Protein AF-A0A1I3RIM7-F1 (afdb_monomer_lite)

Radius of gyration: 13.49 Å; chains: 1; bounding box: 31×35×32 Å

Organism: Halobacillus dabanensis (NCBI:txid240302)

Foldseek 3Di:
DDDPPPPDDDDDDDPQFWFQWKDFPNDIDRFTWGWDADPQRKIKTGGPDQDDPVVVCVVCVVDQWTQKIWTDTPVDRDIDIDGARWGWDDDPSMIITGHDD

Secondary structure (DSSP, 8-state):
----S-----SS-----EEEEEEETTEEEEEEEEEEE-TT--EEEEESSPPPHHHHHHHHHH-SSEEEEEEEESS-SSEEEEEEEEEEEEETTEEEEEE--

pLDDT: mean 79.75, std 17.91, range [32.41, 93.62]

Structure (mmCIF, N/CA/C/O backbone):
data_AF-A0A1I3RIM7-F1
#
_entry.id   AF-A0A1I3RIM7-F1
#
loop_
_atom_site.group_PDB
_atom_site.id
_atom_site.type_symbol
_atom_site.label_atom_id
_atom_site.label_alt_id
_atom_site.label_comp_id
_atom_site.label_asym_id
_atom_site.label_entity_id
_atom_site.label_seq_id
_atom_site.pdbx_PDB_ins_code
_atom_site.Cartn_x
_atom_site.Cartn_y
_atom_site.Cartn_z
_atom_site.occupancy
_atom_site.B_iso_or_equiv
_atom_site.auth_seq_id
_atom_site.auth_comp_id
_atom_site.auth_asym_id
_atom_site.auth_atom_id
_atom_site.pdbx_PDB_model_num
ATOM 1 N N . MET A 1 1 ? 6.333 -18.702 7.961 1.00 37.84 1 MET A N 1
ATOM 2 C CA . MET A 1 1 ? 5.953 -19.298 6.664 1.00 37.84 1 MET A CA 1
ATOM 3 C C . MET A 1 1 ? 4.765 -18.516 6.113 1.00 37.84 1 MET A C 1
ATOM 5 O O . MET A 1 1 ? 3.656 -18.743 6.560 1.00 37.84 1 MET A O 1
ATOM 9 N N . PHE A 1 2 ? 4.995 -17.544 5.224 1.00 32.41 2 PHE A N 1
ATOM 10 C CA . PHE A 1 2 ? 3.928 -16.827 4.513 1.00 32.41 2 PHE A CA 1
ATOM 11 C C . PHE A 1 2 ? 4.390 -16.555 3.079 1.00 32.41 2 PHE A C 1
ATOM 13 O O . PHE A 1 2 ? 4.998 -15.534 2.791 1.00 32.41 2 PHE A O 1
ATOM 20 N N . PHE A 1 3 ? 4.113 -17.504 2.189 1.00 43.62 3 PHE A N 1
ATOM 21 C CA . PHE A 1 3 ? 4.196 -17.323 0.743 1.00 43.62 3 PHE A CA 1
ATOM 22 C C . PHE A 1 3 ? 2.840 -17.703 0.162 1.00 43.62 3 PHE A C 1
ATOM 24 O O . PHE A 1 3 ? 2.614 -18.872 -0.118 1.00 43.62 3 PHE A O 1
ATOM 31 N N . ILE A 1 4 ? 1.929 -16.743 -0.017 1.00 45.47 4 ILE A N 1
ATOM 32 C CA . ILE A 1 4 ? 0.789 -16.918 -0.930 1.00 45.47 4 ILE A CA 1
ATOM 33 C C . ILE A 1 4 ? 0.545 -15.600 -1.673 1.00 45.47 4 ILE A C 1
ATOM 35 O O . ILE A 1 4 ? -0.308 -14.787 -1.316 1.00 45.47 4 ILE A O 1
ATOM 39 N N . ALA A 1 5 ? 1.359 -15.410 -2.708 1.00 40.78 5 ALA A N 1
ATOM 40 C CA . ALA A 1 5 ? 0.984 -14.792 -3.980 1.00 40.78 5 ALA A CA 1
ATOM 41 C C . ALA A 1 5 ? 1.947 -15.282 -5.084 1.00 40.78 5 ALA A C 1
ATOM 43 O O . ALA A 1 5 ? 2.422 -14.515 -5.913 1.00 40.78 5 ALA A O 1
ATOM 44 N N . LEU A 1 6 ? 2.285 -16.576 -5.078 1.00 44.44 6 LEU A N 1
ATOM 45 C CA . LEU A 1 6 ? 3.144 -17.182 -6.096 1.00 44.44 6 LEU A CA 1
ATOM 46 C C . LEU A 1 6 ? 2.570 -18.535 -6.511 1.00 44.44 6 LEU A C 1
ATOM 48 O O . LEU A 1 6 ? 3.117 -19.576 -6.165 1.00 44.44 6 LEU A O 1
ATOM 52 N N . HIS A 1 7 ? 1.427 -18.534 -7.200 1.00 38.56 7 HIS A N 1
ATOM 53 C CA . HIS A 1 7 ? 0.929 -19.766 -7.820 1.00 38.56 7 HIS A CA 1
ATOM 54 C C . HIS A 1 7 ? 0.097 -19.569 -9.088 1.00 38.56 7 HIS A C 1
ATOM 56 O O . HIS A 1 7 ? -0.864 -20.289 -9.304 1.00 38.56 7 HIS A O 1
ATOM 62 N N . VAL A 1 8 ? 0.502 -18.652 -9.975 1.00 38.25 8 VAL A N 1
ATOM 63 C CA . VAL A 1 8 ? 0.244 -18.830 -11.416 1.00 38.25 8 VAL A CA 1
ATOM 64 C C . VAL A 1 8 ? 1.393 -18.211 -12.207 1.00 38.25 8 VAL A C 1
ATOM 66 O O . VAL A 1 8 ? 1.291 -17.094 -12.690 1.00 38.25 8 VAL A O 1
ATOM 69 N N . LEU A 1 9 ? 2.501 -18.928 -12.356 1.00 40.50 9 LEU A N 1
ATOM 70 C CA . LEU A 1 9 ? 3.343 -18.755 -13.535 1.00 40.50 9 LEU A CA 1
ATOM 71 C C . LEU A 1 9 ? 3.941 -20.076 -13.956 1.00 40.50 9 LEU A C 1
ATOM 73 O O . LEU A 1 9 ? 5.001 -20.502 -13.501 1.00 40.50 9 LEU A O 1
ATOM 77 N N . ARG A 1 10 ? 3.264 -20.693 -14.910 1.00 38.50 10 ARG A N 1
ATOM 78 C CA . ARG A 1 10 ? 3.946 -21.540 -15.867 1.00 38.50 10 ARG A CA 1
ATOM 79 C C . ARG A 1 10 ? 4.622 -20.617 -16.883 1.00 38.50 10 ARG A C 1
ATOM 81 O O . ARG A 1 10 ? 3.930 -19.830 -17.508 1.00 38.50 10 ARG A O 1
ATOM 88 N N . LYS A 1 11 ? 5.941 -20.782 -17.030 1.00 38.66 11 LYS A N 1
ATOM 89 C CA . LYS A 1 11 ? 6.796 -20.375 -18.163 1.00 38.66 11 LYS A CA 1
ATOM 90 C C . LYS A 1 11 ? 6.779 -18.884 -18.561 1.00 38.66 11 LYS A C 1
ATOM 92 O O . LYS A 1 11 ? 5.822 -18.394 -19.138 1.00 38.66 11 LYS A O 1
ATOM 97 N N . GLY A 1 12 ? 7.925 -18.226 -18.369 1.00 37.16 12 GLY A N 1
ATOM 98 C CA . GLY A 1 12 ? 8.207 -16.869 -18.852 1.00 37.16 12 GLY A CA 1
ATOM 99 C C . GLY A 1 12 ? 8.119 -15.834 -17.732 1.00 37.16 12 GLY A C 1
ATOM 100 O O . GLY A 1 12 ? 7.058 -15.632 -17.159 1.00 37.16 12 GLY A O 1
ATOM 101 N N . VAL A 1 13 ? 9.268 -15.256 -17.381 1.00 43.47 13 VAL A N 1
ATOM 102 C CA . VAL A 1 13 ? 9.515 -14.121 -16.468 1.00 43.47 13 VAL A CA 1
ATOM 103 C C . VAL A 1 13 ? 8.247 -13.353 -16.017 1.00 43.47 13 VAL A C 1
ATOM 105 O O . VAL A 1 13 ? 7.688 -12.598 -16.807 1.00 43.47 13 VAL A O 1
ATOM 108 N N . ARG A 1 14 ? 7.813 -13.459 -14.739 1.00 42.50 14 ARG A N 1
ATOM 109 C CA . ARG A 1 14 ? 6.998 -12.374 -14.134 1.00 42.50 14 ARG A CA 1
ATOM 110 C C . ARG A 1 14 ? 7.963 -11.320 -13.663 1.00 42.50 14 ARG A C 1
ATOM 112 O O . ARG A 1 14 ? 8.678 -11.527 -12.685 1.00 42.50 14 ARG A O 1
ATOM 119 N N . LEU A 1 15 ? 7.893 -10.182 -14.326 1.00 49.31 15 LEU A N 1
ATOM 120 C CA . LEU A 1 15 ? 8.200 -8.899 -13.729 1.00 49.31 15 LEU A CA 1
ATOM 121 C C . LEU A 1 15 ? 7.336 -8.803 -12.468 1.00 49.31 15 LEU A C 1
ATOM 123 O O . LEU A 1 15 ? 6.107 -8.777 -12.548 1.00 49.31 15 LEU A O 1
ATOM 127 N N . VAL A 1 16 ? 7.956 -8.897 -11.293 1.00 61.22 16 VAL A N 1
ATOM 128 C CA . VAL A 1 16 ? 7.257 -8.546 -10.058 1.00 61.22 16 VAL A CA 1
ATOM 129 C C . VAL A 1 16 ? 7.065 -7.036 -10.144 1.00 61.22 16 VAL A C 1
ATOM 131 O O . VAL A 1 16 ? 8.076 -6.340 -10.210 1.00 61.22 16 VAL A O 1
ATOM 134 N N . PRO A 1 17 ? 5.828 -6.519 -10.198 1.00 67.62 17 PRO A N 1
ATOM 135 C CA . PRO A 1 17 ? 5.614 -5.109 -10.472 1.00 67.62 17 PRO A CA 1
ATOM 136 C C . PRO A 1 17 ? 6.347 -4.231 -9.451 1.00 67.62 17 PRO A C 1
ATOM 138 O O . PRO A 1 17 ? 6.167 -4.378 -8.235 1.00 67.62 17 PRO A O 1
ATOM 141 N N . HIS A 1 18 ? 7.214 -3.352 -9.954 1.00 84.69 18 HIS A N 1
ATOM 142 C CA . HIS A 1 18 ? 8.040 -2.471 -9.141 1.00 84.69 18 HIS A CA 1
ATOM 143 C C . HIS A 1 18 ? 7.304 -1.156 -8.892 1.00 84.69 18 HIS A C 1
ATOM 145 O O . HIS A 1 18 ? 7.236 -0.281 -9.753 1.00 84.69 18 HIS A O 1
ATOM 151 N N . LEU A 1 19 ? 6.753 -1.016 -7.689 1.00 88.25 19 LEU A N 1
ATOM 152 C CA . LEU A 1 19 ? 6.199 0.236 -7.189 1.00 88.25 19 LEU A CA 1
ATOM 153 C C . LEU A 1 19 ? 7.349 1.228 -6.985 1.00 88.25 19 LEU A C 1
ATOM 155 O O . LEU A 1 19 ? 8.346 0.907 -6.342 1.00 88.25 19 LEU A O 1
ATOM 159 N N . THR A 1 20 ? 7.189 2.442 -7.504 1.00 89.00 20 THR A N 1
ATOM 160 C CA . THR A 1 20 ? 8.071 3.583 -7.208 1.00 89.00 20 THR A CA 1
ATOM 161 C C . THR A 1 20 ? 7.372 4.643 -6.372 1.00 89.00 20 THR A C 1
ATOM 163 O O . THR A 1 20 ? 8.010 5.292 -5.541 1.00 89.00 20 THR A O 1
ATOM 166 N N . LYS A 1 21 ? 6.060 4.814 -6.572 1.00 91.88 21 LYS A N 1
ATOM 167 C CA . LYS A 1 21 ? 5.235 5.734 -5.791 1.00 91.88 21 LYS A CA 1
ATOM 168 C C . LYS A 1 21 ? 3.909 5.102 -5.409 1.00 91.88 21 LYS A C 1
ATOM 170 O O . LYS A 1 21 ? 3.270 4.454 -6.239 1.00 91.88 21 LYS A O 1
ATOM 175 N N . LEU A 1 22 ? 3.500 5.362 -4.175 1.00 91.81 22 LEU A N 1
ATOM 176 C CA . LEU A 1 22 ? 2.201 5.014 -3.624 1.00 91.81 22 LEU A CA 1
ATOM 177 C C . LEU A 1 22 ? 1.422 6.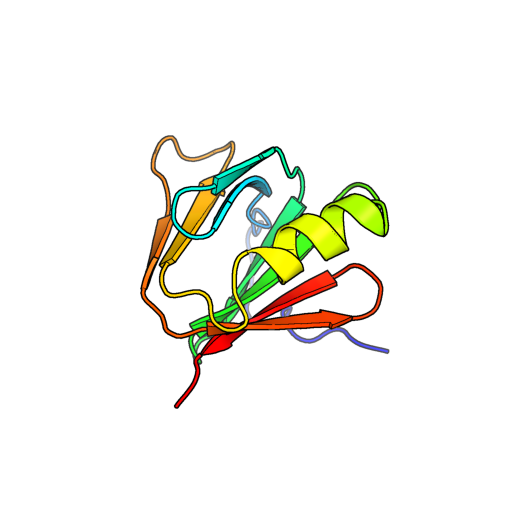305 -3.372 1.00 91.81 22 LEU A C 1
ATOM 179 O O . LEU A 1 22 ? 1.869 7.158 -2.614 1.00 91.81 22 LEU A O 1
ATOM 183 N N . LEU A 1 23 ? 0.269 6.451 -4.007 1.00 92.50 23 LEU A N 1
ATOM 184 C CA . LEU A 1 23 ? -0.658 7.545 -3.770 1.00 92.50 23 LEU A CA 1
ATOM 185 C C . LEU A 1 23 ? -1.774 7.012 -2.878 1.00 92.50 23 LEU A C 1
ATOM 187 O O . LEU A 1 23 ? -2.436 6.044 -3.243 1.00 92.50 23 LEU A O 1
ATOM 191 N N . LEU A 1 24 ? -1.959 7.620 -1.714 1.00 91.12 24 LEU A N 1
ATOM 192 C CA . LEU A 1 24 ? -3.066 7.327 -0.810 1.00 91.12 24 LEU A CA 1
ATOM 193 C C . LEU A 1 24 ? -3.896 8.600 -0.709 1.00 91.12 24 LEU A C 1
ATOM 195 O O . LEU A 1 24 ? -3.421 9.603 -0.170 1.00 91.12 24 LEU A O 1
ATOM 199 N N . GLU A 1 25 ? -5.109 8.572 -1.251 1.00 88.19 25 GLU A N 1
ATOM 200 C CA . GLU A 1 25 ? -5.939 9.768 -1.404 1.00 88.19 25 GLU A CA 1
ATOM 201 C C . GLU A 1 25 ? -5.229 10.855 -2.223 1.00 88.19 25 GLU A C 1
ATOM 203 O O . GLU A 1 25 ? -4.924 10.668 -3.401 1.00 88.19 25 GLU A O 1
ATOM 208 N N . GLN A 1 26 ? -4.940 11.994 -1.594 1.00 85.31 26 GLN A N 1
ATOM 209 C CA . GLN A 1 26 ? -4.226 13.120 -2.190 1.00 85.31 26 GLN A CA 1
ATOM 210 C C . GLN A 1 26 ? -2.732 13.128 -1.823 1.00 85.31 26 GLN A C 1
ATOM 212 O O . GLN A 1 26 ? -1.992 13.988 -2.296 1.00 85.31 26 GLN A O 1
ATOM 217 N N . ASN A 1 27 ? -2.273 12.182 -0.994 1.00 88.56 27 ASN A N 1
ATOM 218 C CA . ASN A 1 27 ? -0.893 12.128 -0.517 1.00 88.56 27 ASN A CA 1
ATOM 219 C C . ASN A 1 27 ? -0.042 11.195 -1.375 1.00 88.56 27 ASN A C 1
ATOM 221 O O . ASN A 1 27 ? -0.375 10.024 -1.564 1.00 88.56 27 ASN A O 1
ATOM 225 N N . GLU A 1 28 ? 1.097 11.700 -1.839 1.00 90.62 28 GLU A N 1
ATOM 226 C CA . GLU A 1 28 ? 2.080 10.928 -2.594 1.00 90.62 28 GLU A CA 1
ATOM 227 C C . GLU A 1 28 ? 3.234 10.478 -1.689 1.00 90.62 28 GLU A C 1
ATOM 229 O O . GLU A 1 28 ? 3.871 11.283 -1.011 1.00 90.62 28 GLU A O 1
ATOM 234 N N . TRP A 1 29 ? 3.550 9.187 -1.739 1.00 89.19 29 TRP A N 1
ATOM 235 C CA . TRP A 1 29 ? 4.648 8.567 -1.011 1.00 89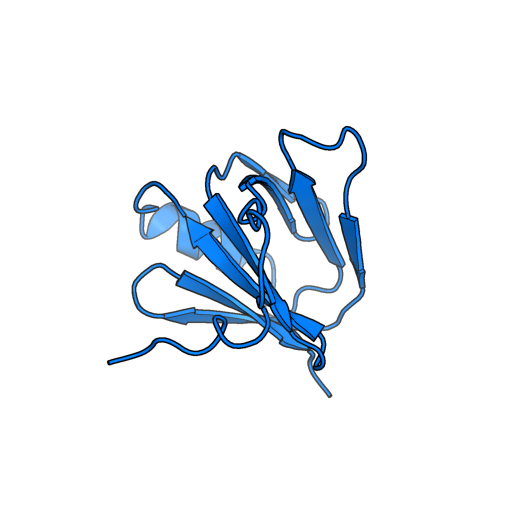.19 29 TRP A CA 1
ATOM 236 C C . TRP A 1 29 ? 5.653 7.980 -1.993 1.00 89.19 29 TRP A C 1
ATOM 238 O O . TRP A 1 29 ? 5.330 7.092 -2.785 1.00 89.19 29 TRP A O 1
ATOM 248 N N . SER A 1 30 ? 6.899 8.447 -1.922 1.00 89.81 30 SER A N 1
ATOM 249 C CA . SER A 1 30 ? 8.004 7.835 -2.663 1.00 89.81 30 SER A CA 1
ATOM 250 C C . SER A 1 30 ? 8.405 6.538 -1.970 1.00 89.81 30 SER A C 1
ATOM 252 O O . SER A 1 30 ? 9.125 6.545 -0.973 1.00 89.81 30 SER A O 1
ATOM 254 N N . LEU A 1 31 ? 7.893 5.425 -2.489 1.00 88.75 31 LEU A N 1
ATOM 255 C CA . LEU A 1 31 ? 7.988 4.113 -1.870 1.00 88.75 31 LEU A CA 1
ATOM 256 C C . LEU A 1 31 ? 8.452 3.090 -2.911 1.00 88.75 31 LEU A C 1
ATOM 258 O O . LEU A 1 31 ? 7.624 2.515 -3.611 1.00 88.75 31 LEU A O 1
ATOM 262 N N . PRO A 1 32 ? 9.767 2.846 -3.031 1.00 90.00 32 PRO A N 1
ATOM 263 C CA . PRO A 1 32 ? 10.278 1.737 -3.820 1.00 90.00 32 PRO A CA 1
ATOM 264 C C . PRO A 1 32 ? 9.855 0.413 -3.182 1.00 90.00 32 PRO A C 1
ATOM 266 O O . PRO A 1 32 ? 10.147 0.161 -2.010 1.00 90.00 32 PRO A O 1
ATOM 269 N N . GLY A 1 33 ? 9.176 -0.439 -3.939 1.00 90.50 33 GLY A N 1
ATOM 270 C CA . GLY A 1 33 ? 8.574 -1.653 -3.407 1.00 90.50 33 GLY A CA 1
ATOM 271 C C . GLY A 1 33 ? 8.202 -2.658 -4.481 1.00 90.50 33 GLY A C 1
ATOM 272 O O . GLY A 1 33 ? 8.279 -2.398 -5.681 1.00 90.50 33 GLY A O 1
ATOM 273 N N . ARG A 1 34 ? 7.764 -3.822 -4.027 1.00 91.62 34 ARG A N 1
ATOM 274 C CA . ARG A 1 34 ? 7.013 -4.780 -4.835 1.00 91.62 34 ARG A CA 1
ATOM 275 C C . ARG A 1 34 ? 5.549 -4.650 -4.469 1.00 91.62 34 ARG A C 1
ATOM 277 O O . ARG A 1 34 ? 5.235 -4.391 -3.308 1.00 91.62 34 ARG A O 1
ATOM 284 N N . TYR A 1 35 ? 4.657 -4.854 -5.426 1.00 90.75 35 TYR A N 1
ATOM 285 C CA . TYR A 1 35 ? 3.234 -4.939 -5.121 1.00 90.75 35 TYR A CA 1
ATOM 286 C C . TYR A 1 35 ? 2.566 -6.119 -5.808 1.00 90.75 35 TYR A C 1
ATOM 288 O O . TYR A 1 35 ? 3.048 -6.664 -6.800 1.00 90.75 35 TYR A O 1
ATOM 296 N N . SER A 1 36 ? 1.437 -6.523 -5.242 1.00 90.31 36 SER A N 1
ATOM 297 C CA . SER A 1 36 ? 0.523 -7.469 -5.859 1.00 90.31 36 SER A CA 1
ATOM 298 C C . SER A 1 36 ? -0.906 -7.068 -5.540 1.00 90.31 36 SER A C 1
ATOM 300 O O . SER A 1 36 ? -1.197 -6.607 -4.434 1.00 90.31 36 SER A O 1
ATOM 302 N N . VAL A 1 37 ? -1.790 -7.268 -6.510 1.00 90.69 37 VAL A N 1
ATOM 303 C CA . VAL A 1 37 ? -3.228 -7.089 -6.335 1.00 90.69 37 VAL A CA 1
ATOM 304 C C . VAL A 1 37 ? -3.888 -8.446 -6.497 1.00 90.69 37 VAL A C 1
ATOM 306 O O . VAL A 1 37 ? -3.644 -9.166 -7.466 1.00 90.69 37 VAL A O 1
ATOM 309 N N . ARG A 1 38 ? -4.662 -8.836 -5.489 1.00 90.25 38 ARG A N 1
ATOM 310 C CA . ARG A 1 38 ? -5.390 -10.103 -5.450 1.00 90.25 38 ARG A CA 1
ATOM 311 C C . ARG A 1 38 ? -6.734 -9.976 -6.167 1.00 90.25 38 ARG A C 1
ATOM 313 O O . ARG A 1 38 ? -7.224 -8.877 -6.410 1.00 90.25 38 ARG A O 1
ATOM 320 N N . ILE A 1 39 ? -7.349 -11.119 -6.476 1.00 87.75 39 ILE A N 1
ATOM 321 C CA . ILE A 1 39 ? -8.662 -11.171 -7.143 1.00 87.75 39 ILE A CA 1
ATOM 322 C C . ILE A 1 39 ? -9.781 -10.551 -6.295 1.00 87.75 39 ILE A C 1
ATOM 324 O O . ILE A 1 39 ? -10.717 -9.976 -6.836 1.00 87.75 39 ILE A O 1
ATOM 328 N N . ASP A 1 40 ? -9.641 -10.602 -4.970 1.00 88.00 40 ASP A N 1
ATOM 329 C CA . ASP A 1 40 ? -10.530 -9.950 -4.005 1.00 88.00 40 ASP A CA 1
ATOM 330 C C . ASP A 1 40 ? -10.246 -8.445 -3.860 1.00 88.00 40 ASP A C 1
ATOM 332 O O . ASP A 1 40 ? -10.757 -7.820 -2.942 1.00 88.00 40 ASP A O 1
ATOM 336 N N . ARG A 1 41 ? -9.419 -7.864 -4.742 1.00 90.38 41 ARG A N 1
ATOM 337 C CA . ARG A 1 41 ? -8.953 -6.469 -4.722 1.00 90.38 41 ARG A CA 1
ATOM 338 C C . ARG A 1 41 ? -8.089 -6.100 -3.511 1.00 90.38 41 ARG A C 1
ATOM 340 O O . ARG A 1 41 ? -7.788 -4.924 -3.332 1.00 90.38 41 ARG A O 1
ATOM 347 N N . THR A 1 42 ? -7.622 -7.065 -2.715 1.00 92.31 42 THR A N 1
ATOM 348 C CA . THR A 1 42 ? -6.602 -6.797 -1.692 1.00 92.31 42 THR A CA 1
ATOM 349 C C . THR A 1 42 ? -5.296 -6.381 -2.362 1.00 92.31 42 THR A C 1
ATOM 351 O O . THR A 1 42 ? -4.758 -7.113 -3.198 1.00 92.31 42 THR A O 1
ATOM 354 N N . ILE A 1 43 ? -4.750 -5.241 -1.949 1.00 93.06 43 ILE A N 1
ATOM 355 C CA . ILE A 1 43 ? -3.469 -4.721 -2.427 1.00 93.06 43 ILE A CA 1
ATOM 356 C C . ILE A 1 43 ? -2.419 -4.982 -1.352 1.00 93.06 43 ILE A C 1
ATOM 358 O O . ILE A 1 43 ? -2.583 -4.596 -0.195 1.00 93.06 43 ILE A O 1
ATOM 362 N N . VAL A 1 44 ? -1.332 -5.643 -1.732 1.00 92.81 44 VAL A N 1
ATOM 363 C CA . VAL A 1 44 ? -0.195 -5.927 -0.852 1.00 92.81 44 VAL A CA 1
ATOM 364 C C . VAL A 1 44 ? 1.026 -5.226 -1.412 1.00 92.81 44 VAL A C 1
ATOM 366 O O . VAL A 1 44 ? 1.371 -5.444 -2.572 1.00 92.81 44 VAL A O 1
ATOM 369 N N . ILE A 1 45 ? 1.685 -4.417 -0.589 1.00 92.06 45 ILE A N 1
ATOM 370 C CA . ILE A 1 45 ? 2.913 -3.704 -0.932 1.00 92.06 45 ILE A CA 1
ATOM 371 C C . ILE A 1 45 ? 4.011 -4.110 0.048 1.00 92.06 45 ILE A C 1
ATOM 373 O O . ILE A 1 45 ? 3.866 -3.979 1.262 1.00 92.06 45 ILE A O 1
ATOM 377 N N . GLU A 1 46 ? 5.127 -4.575 -0.499 1.00 91.50 46 GLU A N 1
ATOM 378 C CA . GLU A 1 46 ? 6.357 -4.901 0.215 1.00 91.50 46 GLU A CA 1
ATOM 379 C C . GLU A 1 46 ? 7.408 -3.821 -0.095 1.00 91.50 46 GLU A C 1
ATOM 381 O O . GLU A 1 46 ? 7.977 -3.810 -1.193 1.00 91.50 46 GLU A O 1
ATOM 386 N N . PRO A 1 47 ? 7.663 -2.883 0.832 1.00 90.69 47 PRO A N 1
ATOM 387 C CA . PRO A 1 47 ? 8.723 -1.894 0.676 1.00 90.69 47 PRO A CA 1
ATOM 388 C C . PRO A 1 47 ? 10.105 -2.548 0.536 1.00 90.69 47 PRO A C 1
ATOM 390 O O . PRO A 1 47 ? 10.449 -3.448 1.297 1.00 90.69 47 PRO A O 1
ATOM 393 N N . LEU A 1 48 ? 10.943 -2.053 -0.382 1.00 89.50 48 LEU A N 1
ATOM 394 C CA . LEU A 1 48 ? 12.341 -2.503 -0.519 1.00 89.50 48 LEU A CA 1
ATOM 395 C C . LEU A 1 48 ? 13.234 -2.016 0.628 1.00 89.50 48 LEU A C 1
ATOM 397 O O . LEU A 1 48 ? 14.318 -2.551 0.852 1.00 89.50 48 LEU A O 1
ATOM 401 N N . ARG A 1 49 ? 12.801 -0.965 1.326 1.00 86.31 49 ARG A N 1
ATOM 402 C CA . ARG A 1 49 ? 13.462 -0.423 2.511 1.00 86.31 49 ARG A CA 1
ATOM 403 C C . ARG A 1 49 ? 12.474 -0.412 3.657 1.00 86.31 49 ARG A C 1
ATOM 405 O O . ARG A 1 49 ? 11.300 -0.105 3.465 1.00 86.31 49 ARG A O 1
ATOM 412 N N . GLN A 1 50 ? 12.971 -0.707 4.850 1.00 82.81 50 GLN A N 1
ATOM 413 C CA . GLN A 1 50 ? 12.174 -0.607 6.058 1.00 82.81 50 GLN A CA 1
ATOM 414 C C . GLN A 1 50 ? 11.755 0.853 6.261 1.00 82.81 50 GLN A C 1
ATOM 416 O O . GLN A 1 50 ? 12.601 1.746 6.304 1.00 82.81 50 GLN A O 1
ATOM 421 N N . LEU A 1 51 ? 10.448 1.095 6.342 1.00 84.94 51 LEU A N 1
ATOM 422 C CA . LEU A 1 51 ? 9.924 2.413 6.690 1.00 84.94 51 LEU A CA 1
ATOM 423 C C . LEU A 1 51 ? 10.029 2.619 8.204 1.00 84.94 51 LEU A C 1
ATOM 425 O O . LEU A 1 51 ? 10.028 1.654 8.972 1.00 84.94 51 LEU A O 1
ATOM 429 N N . THR A 1 52 ? 10.138 3.872 8.636 1.00 86.12 52 THR A N 1
ATOM 430 C CA . THR A 1 52 ? 10.164 4.201 10.063 1.00 86.12 52 THR A CA 1
ATOM 431 C C . THR A 1 52 ? 8.755 4.146 10.645 1.00 86.12 52 THR A C 1
ATOM 433 O O . THR A 1 52 ? 7.767 4.327 9.929 1.00 86.12 52 THR A O 1
ATOM 436 N N . GLU A 1 53 ? 8.652 3.938 11.960 1.00 83.31 53 GLU A N 1
ATOM 437 C CA . GLU A 1 53 ? 7.370 4.028 12.672 1.00 83.31 53 GLU A CA 1
ATOM 438 C C . GLU A 1 53 ? 6.655 5.354 12.403 1.00 83.31 53 GLU A C 1
ATOM 440 O O . GLU A 1 53 ? 5.437 5.365 12.254 1.00 83.31 53 GLU A O 1
ATOM 445 N N . ASP A 1 54 ? 7.397 6.451 12.259 1.00 85.69 54 ASP A N 1
ATOM 446 C CA . ASP A 1 54 ? 6.821 7.757 11.952 1.00 85.69 54 ASP A CA 1
ATOM 447 C C . ASP A 1 54 ? 6.217 7.810 10.548 1.00 85.69 54 ASP A C 1
ATOM 449 O O . ASP A 1 54 ? 5.112 8.321 10.393 1.00 85.69 54 ASP A O 1
ATOM 453 N N . THR A 1 55 ? 6.861 7.219 9.535 1.00 83.06 55 THR A N 1
ATOM 454 C CA . THR A 1 55 ? 6.268 7.111 8.192 1.00 83.06 55 THR A CA 1
ATOM 455 C C . THR A 1 55 ? 4.975 6.299 8.224 1.00 83.06 55 THR A C 1
ATOM 457 O O . THR A 1 55 ? 3.977 6.704 7.630 1.00 83.06 55 THR A O 1
ATOM 460 N N . PHE A 1 56 ? 4.951 5.181 8.956 1.00 81.62 56 PHE A N 1
ATOM 461 C CA . PHE A 1 56 ? 3.731 4.386 9.094 1.00 81.62 56 PHE A CA 1
ATOM 462 C C . PHE A 1 56 ? 2.637 5.140 9.845 1.00 81.62 56 PHE A C 1
ATOM 464 O O . PHE A 1 56 ? 1.484 5.111 9.424 1.00 81.62 56 PHE A O 1
ATOM 471 N N . LYS A 1 57 ? 2.984 5.836 10.932 1.00 81.06 57 LYS A N 1
ATOM 472 C CA . LYS A 1 57 ? 2.046 6.682 11.675 1.00 81.06 57 LYS A CA 1
ATOM 473 C C . LYS A 1 57 ? 1.503 7.799 10.807 1.00 81.06 57 LYS A C 1
ATOM 475 O O . LYS A 1 57 ? 0.319 8.068 10.886 1.00 81.06 57 LYS A O 1
ATOM 480 N N . GLN A 1 58 ? 2.322 8.425 9.969 1.00 81.44 58 GLN A N 1
ATOM 481 C CA . GLN A 1 58 ? 1.838 9.444 9.047 1.00 81.44 58 GLN A CA 1
ATOM 482 C C . GLN A 1 58 ? 0.895 8.843 8.004 1.00 81.44 58 GLN A C 1
ATOM 484 O O . GLN A 1 58 ? -0.164 9.413 7.797 1.00 81.44 58 GLN A O 1
ATOM 489 N N . MET A 1 59 ? 1.206 7.676 7.427 1.00 79.50 59 MET A N 1
ATOM 490 C CA . MET A 1 59 ? 0.293 6.964 6.518 1.00 79.50 59 MET A CA 1
ATOM 491 C C . MET A 1 59 ? -1.041 6.588 7.193 1.00 79.50 59 MET A C 1
ATOM 493 O O . MET A 1 59 ? -2.092 6.713 6.573 1.00 79.50 59 MET A O 1
ATOM 497 N N . LEU A 1 60 ? -1.000 6.159 8.461 1.00 69.12 60 LEU A N 1
ATOM 498 C CA . LEU A 1 60 ? -2.164 5.785 9.280 1.00 69.12 60 LEU A CA 1
ATOM 499 C C . LEU A 1 60 ? -2.996 6.984 9.743 1.00 69.12 60 LEU A C 1
ATOM 501 O O . LEU A 1 60 ? -4.222 6.926 9.733 1.00 69.12 60 LEU A O 1
ATOM 505 N N . ASN A 1 61 ? -2.334 8.058 10.176 1.00 65.75 61 ASN A N 1
ATOM 506 C CA . ASN A 1 61 ? -2.974 9.221 10.786 1.00 65.75 61 ASN A CA 1
ATOM 507 C C . ASN A 1 61 ? -3.820 10.007 9.792 1.00 65.75 61 ASN A C 1
ATOM 509 O O . ASN A 1 61 ? -4.663 10.787 10.227 1.00 65.75 61 ASN A O 1
ATOM 513 N N . VAL A 1 62 ? -3.612 9.827 8.484 1.00 59.78 62 VAL A N 1
ATOM 514 C CA . VAL A 1 62 ? -4.435 10.537 7.509 1.00 59.78 62 VAL A CA 1
ATOM 515 C C . VAL A 1 62 ? -5.834 9.926 7.434 1.00 59.78 62 VAL A C 1
ATOM 517 O O . VAL A 1 62 ? -6.797 10.684 7.395 1.00 59.78 62 VAL A O 1
ATOM 520 N N . HIS A 1 63 ? -5.992 8.593 7.479 1.00 62.00 63 HIS A N 1
ATOM 521 C CA . HIS A 1 63 ? -7.310 7.974 7.309 1.00 62.00 63 HIS A CA 1
ATOM 522 C C . HIS A 1 63 ? -7.443 6.583 7.954 1.00 62.00 63 HIS A C 1
ATOM 524 O O . HIS A 1 63 ? -6.697 5.659 7.639 1.00 62.00 63 HIS A O 1
ATOM 530 N N . ALA A 1 64 ? -8.492 6.389 8.765 1.00 71.75 64 ALA A N 1
ATOM 531 C CA . ALA A 1 64 ? -8.925 5.059 9.217 1.00 71.75 64 ALA A CA 1
ATOM 532 C C . ALA A 1 64 ? -9.410 4.166 8.053 1.00 71.75 64 ALA A C 1
ATOM 534 O O . ALA A 1 64 ? -9.468 2.942 8.167 1.00 71.75 64 ALA A O 1
ATOM 535 N N . THR A 1 65 ? -9.780 4.777 6.926 1.00 86.50 65 THR A N 1
ATOM 536 C CA . THR A 1 65 ? -10.247 4.115 5.705 1.00 86.50 65 THR A CA 1
ATOM 537 C C . THR A 1 65 ? -9.782 4.908 4.493 1.00 86.50 65 THR A C 1
ATOM 539 O O . THR A 1 65 ? -10.006 6.111 4.429 1.00 86.50 65 THR A O 1
ATOM 542 N N . ILE A 1 66 ? -9.145 4.237 3.541 1.00 90.12 66 ILE A N 1
ATOM 543 C CA . ILE A 1 66 ? -8.575 4.843 2.336 1.00 90.12 66 ILE A CA 1
ATOM 544 C C . ILE A 1 66 ? -9.537 4.608 1.170 1.00 90.12 66 ILE A C 1
ATOM 546 O O . ILE A 1 66 ? -9.862 3.469 0.852 1.00 90.12 66 ILE A O 1
ATOM 550 N N . HIS A 1 67 ? -10.000 5.665 0.523 1.00 91.94 67 HIS A N 1
ATOM 551 C CA . HIS A 1 67 ? -10.985 5.643 -0.556 1.00 91.94 67 HIS A CA 1
ATOM 552 C C . HIS A 1 67 ? -10.340 5.533 -1.930 1.00 91.94 67 HIS A C 1
ATOM 554 O O . HIS A 1 67 ? -10.995 5.095 -2.868 1.00 91.94 67 HIS A O 1
ATOM 560 N N . SER A 1 68 ? -9.069 5.898 -2.069 1.00 92.62 68 SER A N 1
ATOM 561 C CA . SER A 1 68 ? -8.356 5.770 -3.333 1.00 92.62 68 SER A CA 1
ATOM 562 C C . SER A 1 68 ? -6.887 5.415 -3.133 1.00 92.62 68 SER A C 1
ATOM 564 O O . SER A 1 68 ? -6.185 5.979 -2.288 1.00 92.62 68 SER A O 1
ATOM 566 N N . ILE A 1 69 ? -6.425 4.447 -3.924 1.00 93.38 69 ILE A N 1
ATOM 567 C CA . ILE A 1 69 ? -5.035 3.993 -3.953 1.00 93.38 69 ILE A CA 1
ATOM 568 C C . ILE A 1 69 ? -4.527 4.116 -5.386 1.00 93.38 69 ILE A C 1
ATOM 570 O O . ILE A 1 69 ? -5.082 3.522 -6.308 1.00 93.38 69 ILE A O 1
ATOM 574 N N . GLY A 1 70 ? -3.457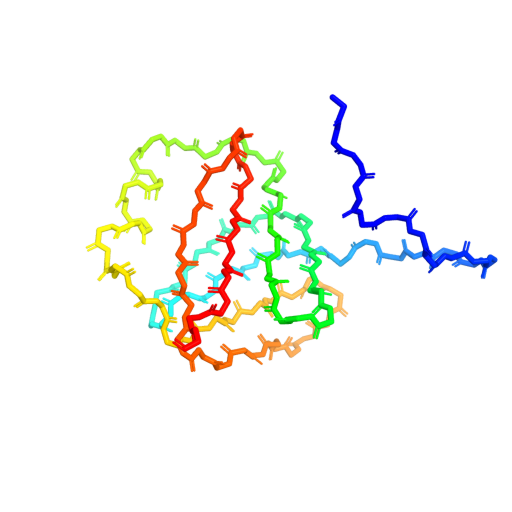 4.881 -5.577 1.00 93.56 70 GLY A N 1
ATOM 575 C CA . GLY A 1 70 ? -2.725 4.976 -6.833 1.00 93.56 70 GLY A CA 1
ATOM 576 C C . GLY A 1 70 ? -1.360 4.303 -6.729 1.00 93.56 70 GLY A C 1
ATOM 577 O O . GLY A 1 70 ? -0.629 4.506 -5.764 1.00 93.56 70 GLY A O 1
ATOM 578 N N . ILE A 1 71 ? -0.983 3.524 -7.734 1.00 92.50 71 ILE A N 1
ATOM 579 C CA . ILE A 1 71 ? 0.311 2.847 -7.816 1.00 92.50 71 ILE A CA 1
ATOM 580 C C . ILE A 1 71 ? 1.022 3.300 -9.084 1.00 92.50 71 ILE A C 1
ATOM 582 O O . ILE A 1 71 ? 0.504 3.149 -10.190 1.00 92.50 71 ILE A O 1
ATOM 586 N N . LYS A 1 72 ? 2.227 3.857 -8.925 1.00 91.94 72 LYS A N 1
ATOM 587 C CA . LYS A 1 72 ? 3.110 4.179 -10.048 1.00 91.94 72 LYS A CA 1
ATOM 588 C C . LYS A 1 72 ? 4.204 3.128 -10.172 1.00 91.94 72 LYS A C 1
ATOM 590 O O . LYS A 1 72 ? 5.034 2.986 -9.268 1.00 91.94 72 LYS A O 1
ATOM 595 N N . ASN A 1 73 ? 4.228 2.440 -11.308 1.00 85.12 73 ASN A N 1
ATOM 596 C CA . ASN A 1 73 ? 5.270 1.482 -11.660 1.00 85.12 73 ASN A CA 1
ATOM 597 C C . ASN A 1 73 ? 6.429 2.195 -12.392 1.00 85.12 73 ASN A C 1
ATOM 599 O O . ASN A 1 73 ? 6.201 3.172 -13.100 1.00 85.12 73 ASN A O 1
ATOM 603 N N . SER A 1 74 ? 7.676 1.754 -12.209 1.00 78.69 74 SER A N 1
ATOM 604 C CA . SER A 1 74 ? 8.825 2.269 -12.977 1.00 78.69 74 SER A CA 1
ATOM 605 C C . SER A 1 74 ? 8.767 1.928 -14.465 1.00 78.69 74 SER A C 1
ATOM 607 O O . SER A 1 74 ? 9.320 2.655 -15.283 1.00 78.69 74 SER A O 1
ATOM 609 N N . GLU A 1 75 ? 8.136 0.809 -14.808 1.00 79.75 75 GLU A N 1
ATOM 610 C CA . GLU A 1 75 ? 8.116 0.252 -16.164 1.00 79.75 75 GLU A CA 1
ATOM 611 C C . GLU A 1 75 ? 6.948 0.786 -17.000 1.00 79.75 75 GLU A C 1
ATOM 613 O O . GLU A 1 75 ? 6.972 0.701 -18.226 1.00 79.75 75 GLU A O 1
ATOM 618 N N . VAL A 1 76 ? 5.929 1.354 -16.347 1.00 79.00 76 VAL A N 1
ATOM 619 C CA . VAL A 1 76 ? 4.711 1.840 -16.998 1.00 79.00 76 VAL A CA 1
ATOM 620 C C . VAL A 1 76 ? 4.486 3.306 -16.621 1.00 79.00 76 VAL A C 1
ATOM 622 O O . VAL A 1 76 ? 4.426 3.629 -15.436 1.00 79.00 76 VAL A O 1
ATOM 625 N N . PRO A 1 77 ? 4.328 4.222 -17.596 1.00 76.50 77 PRO A N 1
ATOM 626 C CA . PRO A 1 77 ? 4.179 5.649 -17.308 1.00 76.50 77 PRO A CA 1
ATOM 627 C C . PRO A 1 77 ? 2.838 6.006 -16.643 1.00 76.50 77 PRO A C 1
ATOM 629 O O . PRO A 1 77 ? 2.729 7.068 -16.026 1.00 76.50 77 PRO A O 1
ATOM 632 N N . SER A 1 78 ? 1.822 5.146 -16.756 1.00 86.06 78 SER A N 1
ATOM 633 C CA . SER A 1 78 ? 0.497 5.354 -16.169 1.00 86.06 78 SER A CA 1
ATOM 634 C C . SER A 1 78 ? 0.435 4.965 -14.692 1.00 86.06 78 SER A C 1
ATOM 636 O O . SER A 1 78 ? 1.078 4.015 -14.253 1.00 86.06 78 SER A O 1
ATOM 638 N N . ILE A 1 79 ? -0.411 5.672 -13.943 1.00 89.62 79 ILE A N 1
ATOM 639 C CA . ILE A 1 79 ? -0.757 5.324 -12.562 1.00 89.62 79 ILE A CA 1
ATOM 640 C C . ILE A 1 79 ? -1.931 4.345 -12.593 1.00 8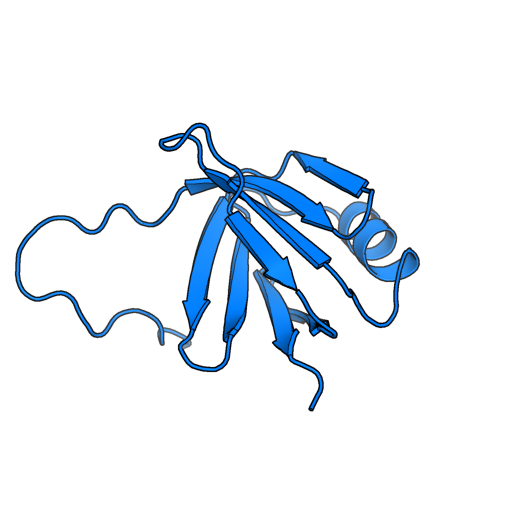9.62 79 ILE A C 1
ATOM 642 O O . ILE A 1 79 ? -2.986 4.667 -13.141 1.00 89.62 79 ILE A O 1
ATOM 646 N N . GLU A 1 80 ? -1.764 3.178 -11.980 1.00 91.69 80 GLU A N 1
ATOM 647 C CA . GLU A 1 80 ? -2.865 2.254 -11.710 1.00 91.69 80 GLU A CA 1
ATOM 648 C C . GLU A 1 80 ? -3.684 2.781 -10.534 1.00 91.69 80 GLU A C 1
ATOM 650 O O . GLU A 1 80 ? -3.118 3.084 -9.484 1.00 91.69 80 GLU A O 1
ATOM 655 N N . LYS A 1 81 ? -5.003 2.907 -10.697 1.00 93.50 81 LYS A N 1
ATOM 656 C CA . LYS A 1 81 ? -5.898 3.430 -9.660 1.00 93.50 81 LYS A CA 1
ATOM 657 C C . LYS A 1 81 ? -6.863 2.360 -9.178 1.00 93.50 81 LYS A C 1
ATOM 659 O O . LYS A 1 81 ? -7.409 1.601 -9.975 1.00 93.50 81 LYS A O 1
ATOM 664 N N . TYR A 1 82 ? -7.084 2.352 -7.873 1.00 92.88 82 TYR A N 1
ATOM 665 C CA . TYR A 1 82 ? -7.962 1.432 -7.178 1.00 92.88 82 TYR A CA 1
ATOM 666 C C . TYR A 1 82 ? -8.878 2.224 -6.252 1.00 92.88 82 TYR A C 1
ATOM 668 O O . TYR A 1 82 ? -8.414 2.830 -5.285 1.00 92.88 82 TYR A O 1
ATOM 676 N N . ASP A 1 83 ? -10.176 2.190 -6.542 1.00 93.25 83 ASP A N 1
ATOM 677 C CA . ASP A 1 83 ? -11.190 2.884 -5.748 1.00 93.25 83 ASP A CA 1
ATOM 678 C C . ASP A 1 83 ? -11.724 1.980 -4.627 1.00 93.25 83 ASP A C 1
ATOM 680 O O . ASP A 1 83 ? -12.037 0.805 -4.847 1.00 93.25 83 ASP A O 1
ATOM 684 N N . GLY A 1 84 ? -11.763 2.529 -3.418 1.00 87.88 84 GLY A N 1
ATOM 685 C CA . GLY A 1 84 ? -12.113 1.878 -2.159 1.00 87.88 84 GLY A CA 1
ATOM 686 C C . GLY A 1 84 ? -13.598 1.982 -1.807 1.00 87.88 84 GLY A C 1
ATOM 687 O O . GLY A 1 84 ? -14.425 2.177 -2.700 1.00 87.88 84 GLY A O 1
ATOM 688 N N . PRO A 1 85 ? -13.957 1.839 -0.517 1.00 92.94 85 PRO A N 1
ATOM 689 C CA . PRO A 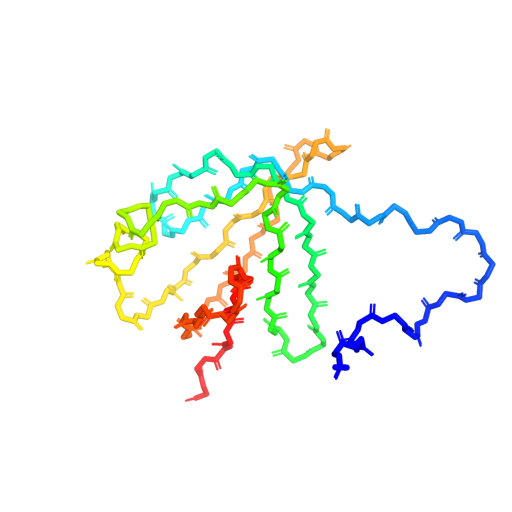1 85 ? -13.099 1.960 0.673 1.00 92.94 85 PRO A CA 1
ATOM 690 C C . PRO A 1 85 ? -12.149 0.775 0.925 1.00 92.94 85 PRO A C 1
ATOM 692 O O . PRO A 1 85 ? -12.494 -0.382 0.699 1.00 92.94 85 PRO A O 1
ATOM 695 N N . PHE A 1 86 ? -10.964 1.059 1.469 1.00 93.31 86 PHE A N 1
ATOM 696 C CA . PHE A 1 86 ? -9.972 0.086 1.924 1.00 93.31 86 PHE A CA 1
ATOM 697 C C . PHE A 1 86 ? -9.617 0.305 3.396 1.00 93.31 86 PHE A C 1
ATOM 699 O O . PHE A 1 86 ? -9.318 1.418 3.827 1.00 93.31 86 PHE A O 1
ATOM 706 N N . SER A 1 87 ? -9.566 -0.781 4.158 1.00 91.94 87 SER A N 1
ATOM 707 C CA . SER A 1 87 ? -8.918 -0.827 5.465 1.00 91.94 87 SER A CA 1
ATOM 708 C C . SER A 1 87 ? -7.417 -1.038 5.286 1.00 91.94 87 SER A C 1
ATOM 710 O O . SER A 1 87 ? -6.987 -1.812 4.427 1.00 91.94 87 SER A O 1
ATOM 712 N N . PHE A 1 88 ? -6.616 -0.356 6.099 1.00 89.44 88 PHE A N 1
ATOM 713 C CA . PHE A 1 88 ? -5.163 -0.466 6.062 1.00 89.44 88 PHE A CA 1
ATOM 714 C C . PHE A 1 88 ? -4.636 -1.262 7.256 1.00 89.44 88 PHE A C 1
ATOM 716 O O . PHE A 1 88 ? -5.010 -1.029 8.405 1.00 89.44 88 PHE A O 1
ATOM 723 N N . GLN A 1 89 ? -3.727 -2.192 6.979 1.00 88.62 89 GLN A N 1
ATOM 724 C CA . GLN A 1 89 ? -3.054 -3.012 7.973 1.00 88.62 89 GLN A CA 1
ATOM 725 C C . GLN A 1 89 ? -1.559 -3.093 7.655 1.00 88.62 89 GLN A C 1
ATOM 727 O O . GLN A 1 89 ? -1.160 -3.303 6.510 1.00 88.62 89 GLN A O 1
ATOM 732 N N . ARG A 1 90 ? -0.723 -3.010 8.693 1.00 88.06 90 ARG A N 1
ATOM 733 C CA . ARG A 1 90 ? 0.709 -3.313 8.607 1.00 88.06 90 ARG A CA 1
ATOM 734 C C . ARG A 1 90 ? 0.999 -4.664 9.249 1.00 88.06 90 ARG A C 1
ATOM 736 O O . ARG A 1 90 ? 0.612 -4.899 10.390 1.00 88.06 90 ARG A O 1
ATOM 743 N N . VAL A 1 91 ? 1.724 -5.529 8.544 1.00 87.94 91 VAL A N 1
ATOM 744 C CA . VAL A 1 91 ? 2.179 -6.829 9.065 1.00 87.94 91 VAL A CA 1
ATOM 745 C C . VAL A 1 91 ? 3.648 -7.012 8.710 1.00 87.94 91 VAL A C 1
ATOM 747 O O . VAL A 1 91 ? 3.986 -7.108 7.539 1.00 87.94 91 VAL A O 1
ATOM 750 N N . ASN A 1 92 ? 4.536 -7.046 9.707 1.00 86.69 92 ASN A N 1
ATOM 751 C CA . ASN A 1 92 ? 5.981 -7.251 9.509 1.00 86.69 92 ASN A CA 1
ATOM 752 C C . ASN A 1 92 ? 6.620 -6.291 8.479 1.00 86.69 92 ASN A C 1
ATOM 754 O O . ASN A 1 92 ? 7.467 -6.692 7.690 1.00 86.69 92 ASN A O 1
ATOM 758 N N . GLY A 1 93 ? 6.187 -5.025 8.456 1.00 84.88 93 GLY A N 1
AT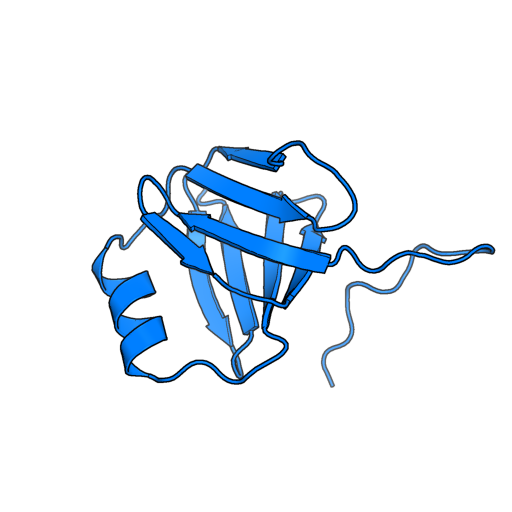OM 759 C CA . GLY A 1 93 ? 6.674 -4.024 7.493 1.00 84.88 93 GLY A CA 1
ATOM 760 C C . GLY A 1 93 ? 6.008 -4.070 6.113 1.00 84.88 93 GLY A C 1
ATOM 761 O O . GLY A 1 93 ? 6.233 -3.165 5.316 1.00 84.88 93 GLY A O 1
ATOM 762 N N . ILE A 1 94 ? 5.146 -5.056 5.857 1.00 89.81 94 ILE A N 1
ATOM 763 C CA . ILE A 1 94 ? 4.311 -5.147 4.656 1.00 89.81 94 ILE A CA 1
ATOM 764 C C . ILE A 1 94 ? 3.053 -4.305 4.860 1.00 89.81 94 ILE A C 1
ATOM 766 O O . ILE A 1 94 ? 2.422 -4.358 5.920 1.00 89.81 94 ILE A O 1
ATOM 770 N N . LEU A 1 95 ? 2.693 -3.549 3.829 1.00 91.44 95 LEU A N 1
ATOM 771 C CA . LEU A 1 95 ? 1.475 -2.755 3.754 1.00 91.44 95 LEU A CA 1
ATOM 772 C C . LEU A 1 95 ? 0.373 -3.585 3.093 1.00 91.44 95 LEU A C 1
ATOM 774 O O . LEU A 1 95 ? 0.570 -4.131 2.007 1.00 91.44 95 LEU A O 1
ATOM 778 N N . ILE A 1 96 ? -0.784 -3.681 3.736 1.00 92.00 96 ILE A N 1
ATOM 779 C CA . ILE A 1 96 ? -1.923 -4.454 3.244 1.00 92.00 96 ILE A CA 1
ATOM 780 C C . ILE A 1 96 ? -3.153 -3.551 3.246 1.00 92.00 96 ILE A C 1
ATOM 782 O O . ILE A 1 96 ? -3.548 -3.043 4.293 1.00 92.00 96 ILE A O 1
ATOM 786 N N . PHE A 1 97 ? -3.773 -3.395 2.082 1.00 93.31 97 PHE A N 1
ATOM 787 C CA . PHE A 1 97 ? -5.019 -2.659 1.895 1.00 93.31 97 PHE A CA 1
ATOM 788 C C . PHE A 1 97 ? -6.111 -3.651 1.507 1.00 93.31 97 PHE A C 1
ATOM 790 O O . PHE A 1 97 ? -6.037 -4.273 0.446 1.00 93.31 97 PHE A O 1
ATOM 797 N N . LYS A 1 98 ? -7.102 -3.837 2.377 1.00 93.62 98 LYS A N 1
ATOM 798 C CA . LYS A 1 98 ? -8.212 -4.776 2.163 1.00 93.62 98 LYS A CA 1
ATOM 799 C C . LYS A 1 98 ? -9.489 -3.992 1.894 1.00 93.62 98 LYS A C 1
ATOM 801 O O . LYS A 1 98 ? -9.780 -3.103 2.695 1.00 93.62 98 LYS A O 1
ATOM 806 N N . PRO A 1 99 ? -10.260 -4.304 0.844 1.00 93.31 99 PRO A N 1
ATOM 807 C CA . PRO A 1 99 ? -11.553 -3.667 0.634 1.00 93.31 99 PRO A CA 1
ATOM 808 C C . PRO A 1 99 ? -12.438 -3.798 1.872 1.00 93.31 99 PRO A C 1
ATOM 810 O O . PRO A 1 99 ? -12.493 -4.864 2.489 1.00 93.31 99 PRO A O 1
ATOM 813 N N . VAL A 1 100 ? -13.106 -2.711 2.242 1.00 88.88 100 VAL A N 1
ATOM 814 C CA . VAL A 1 100 ? -14.163 -2.738 3.255 1.00 88.88 100 VAL A CA 1
ATOM 815 C C . VAL A 1 100 ? -15.446 -3.126 2.526 1.00 88.88 100 VAL A C 1
ATOM 817 O O . VAL A 1 100 ? -15.786 -2.508 1.519 1.00 88.88 100 VAL A O 1
ATOM 820 N N . SER A 1 101 ? -16.075 -4.215 2.970 1.00 65.88 101 SER A N 1
ATOM 821 C CA . SER A 1 101 ? -17.359 -4.701 2.441 1.00 65.88 101 SER A CA 1
ATOM 822 C C . SER A 1 101 ? -18.525 -3.917 3.023 1.00 65.88 101 SER A C 1
ATOM 824 O O . SER A 1 101 ? -18.419 -3.542 4.213 1.00 65.88 101 SER A O 1
#

Sequence (101 aa):
MFFIALHVLRKGVRLVPHLTKLLLEQNEWSLPGRYSVRIDRTIVIEPLRQLTEDTFKQMLNVHATIHSIGIKNSEVPSIEKYDGPFSFQRVNGILIFKPVS